Protein AF-A0A8H7WS34-F1 (afdb_monomer_lite)

Structure (mmCIF, N/CA/C/O backbone):
data_AF-A0A8H7WS34-F1
#
_entry.id   AF-A0A8H7WS34-F1
#
loop_
_atom_site.group_PDB
_atom_site.id
_atom_site.type_symbol
_atom_site.label_atom_id
_atom_site.label_alt_id
_atom_site.label_comp_id
_atom_site.label_asym_id
_atom_site.label_entity_id
_atom_site.label_seq_id
_atom_site.pdbx_PDB_ins_code
_atom_site.Cartn_x
_atom_site.Cartn_y
_atom_site.Cartn_z
_atom_site.occupancy
_atom_site.B_iso_or_equiv
_atom_site.auth_seq_id
_atom_site.auth_comp_id
_atom_site.auth_asym_id
_atom_site.auth_atom_id
_atom_site.pdbx_PDB_model_num
ATOM 1 N N . MET A 1 1 ? 4.622 -21.299 -25.539 1.00 38.16 1 MET A N 1
ATOM 2 C CA . MET A 1 1 ? 4.508 -19.947 -24.953 1.00 38.16 1 MET A CA 1
ATOM 3 C C . MET A 1 1 ? 5.596 -19.831 -23.902 1.00 38.16 1 MET A C 1
ATOM 5 O O . MET A 1 1 ? 5.667 -20.710 -23.056 1.00 38.16 1 MET A O 1
ATOM 9 N N . SER A 1 2 ? 6.499 -18.856 -24.027 1.00 33.44 2 SER A N 1
ATOM 10 C CA . SER A 1 2 ? 7.589 -18.649 -23.065 1.00 33.44 2 SER A CA 1
ATOM 11 C C . SER A 1 2 ? 7.015 -17.970 -21.827 1.00 33.44 2 SER A C 1
ATOM 13 O O . SER A 1 2 ? 6.631 -16.806 -21.898 1.00 33.44 2 SER A O 1
ATOM 15 N N . THR A 1 3 ? 6.888 -18.699 -20.723 1.00 40.41 3 THR A N 1
ATOM 16 C CA . THR A 1 3 ? 6.503 -18.140 -19.426 1.00 40.41 3 THR A CA 1
ATOM 17 C C . THR A 1 3 ? 7.721 -17.457 -18.823 1.00 40.41 3 THR A C 1
ATOM 19 O O . THR A 1 3 ? 8.724 -18.106 -18.535 1.00 40.41 3 THR A O 1
ATOM 22 N N . THR A 1 4 ? 7.654 -16.140 -18.656 1.00 46.59 4 THR A N 1
ATOM 23 C CA . THR A 1 4 ? 8.638 -15.393 -17.869 1.00 46.59 4 THR A CA 1
ATOM 24 C C . THR A 1 4 ? 8.576 -15.901 -16.429 1.00 46.59 4 THR A C 1
ATOM 26 O O . THR A 1 4 ? 7.528 -15.815 -15.792 1.00 46.59 4 THR A O 1
ATOM 29 N N . ILE A 1 5 ? 9.671 -16.485 -15.940 1.00 46.12 5 ILE A N 1
ATOM 30 C CA . ILE A 1 5 ? 9.778 -17.013 -14.575 1.00 46.12 5 ILE A CA 1
ATOM 31 C C . ILE A 1 5 ? 10.073 -15.840 -13.638 1.00 46.12 5 ILE A C 1
ATOM 33 O O . ILE A 1 5 ? 11.035 -15.104 -13.853 1.00 46.12 5 ILE A O 1
ATOM 37 N N . TYR A 1 6 ? 9.230 -15.655 -12.623 1.00 54.50 6 TYR A N 1
ATOM 38 C CA . TYR A 1 6 ? 9.282 -14.511 -11.716 1.00 54.50 6 TYR A CA 1
ATOM 39 C C . TYR A 1 6 ? 10.064 -14.848 -10.431 1.00 54.50 6 TYR A C 1
ATOM 41 O O . TYR A 1 6 ? 9.902 -15.945 -9.887 1.00 54.50 6 TYR A O 1
ATOM 49 N N . PRO A 1 7 ? 10.889 -13.936 -9.887 1.00 51.75 7 PRO A N 1
ATOM 50 C CA . PRO A 1 7 ? 11.505 -14.135 -8.579 1.00 51.75 7 PRO A CA 1
ATOM 51 C C . PRO A 1 7 ? 10.438 -14.058 -7.472 1.00 51.75 7 PRO A C 1
ATOM 53 O O . PRO A 1 7 ? 9.927 -12.991 -7.137 1.00 51.75 7 PRO A O 1
ATOM 56 N N . LYS A 1 8 ? 10.109 -15.216 -6.887 1.00 50.97 8 LYS A N 1
ATOM 57 C CA . LYS A 1 8 ? 9.028 -15.458 -5.903 1.00 50.97 8 LYS A CA 1
ATOM 58 C C . LYS A 1 8 ? 9.127 -14.695 -4.567 1.00 50.97 8 LYS A C 1
ATOM 60 O O . LYS A 1 8 ? 8.314 -14.934 -3.681 1.00 50.97 8 LYS A O 1
ATOM 65 N N . HIS A 1 9 ? 10.106 -13.809 -4.393 1.00 54.72 9 HIS A N 1
ATOM 66 C CA . HIS A 1 9 ? 10.446 -13.194 -3.102 1.00 54.72 9 HIS A CA 1
ATOM 67 C C . HIS A 1 9 ? 10.508 -11.660 -3.140 1.00 54.72 9 HIS A C 1
ATOM 69 O O . HIS A 1 9 ? 11.163 -11.043 -2.304 1.00 54.72 9 HIS A O 1
ATOM 75 N N . HIS A 1 10 ? 9.848 -11.030 -4.114 1.00 61.56 10 HIS A N 1
ATOM 76 C CA . HIS A 1 10 ? 9.937 -9.586 -4.297 1.00 61.56 10 HIS A CA 1
ATOM 77 C C . HIS A 1 10 ? 8.849 -8.813 -3.510 1.00 61.56 10 HIS A C 1
ATOM 79 O O . HIS A 1 10 ? 7.663 -9.112 -3.681 1.00 61.56 10 HIS A O 1
ATOM 85 N N . PRO A 1 11 ? 9.188 -7.756 -2.739 1.00 64.50 11 PRO A N 1
ATOM 86 C CA . PRO A 1 11 ? 8.220 -6.999 -1.935 1.00 64.50 11 PRO A CA 1
ATOM 87 C C . PRO A 1 11 ? 7.024 -6.436 -2.719 1.00 64.50 11 PRO A C 1
ATOM 89 O O . PRO A 1 11 ? 5.907 -6.454 -2.210 1.00 64.50 11 PRO A O 1
ATOM 92 N N . LYS A 1 12 ? 7.224 -5.998 -3.973 1.00 68.31 12 LYS A N 1
ATOM 93 C CA . LYS A 1 12 ? 6.123 -5.545 -4.852 1.00 68.31 12 LYS A CA 1
ATOM 94 C C . LYS A 1 12 ? 5.187 -6.651 -5.287 1.00 68.31 12 LYS A C 1
ATOM 96 O O . LYS A 1 12 ? 3.990 -6.438 -5.393 1.00 68.31 12 LYS A O 1
ATOM 101 N N . TYR A 1 13 ? 5.737 -7.832 -5.545 1.00 69.50 13 TYR A N 1
ATOM 102 C CA . TYR A 1 13 ? 4.920 -8.987 -5.885 1.00 69.50 13 TYR A CA 1
ATOM 103 C C . TYR A 1 13 ? 4.046 -9.364 -4.688 1.00 69.50 13 TYR A C 1
ATOM 105 O O . TYR A 1 13 ? 2.845 -9.566 -4.842 1.00 69.50 13 TYR A O 1
ATOM 113 N N . ASP A 1 14 ? 4.624 -9.363 -3.484 1.00 74.56 14 ASP A N 1
ATOM 114 C CA . ASP A 1 14 ? 3.870 -9.593 -2.255 1.00 74.56 14 ASP A CA 1
ATOM 115 C C . ASP A 1 14 ? 2.831 -8.495 -2.001 1.00 74.56 14 ASP A C 1
ATOM 117 O O . ASP A 1 14 ? 1.721 -8.790 -1.562 1.00 74.56 14 ASP A O 1
ATOM 121 N N . GLU A 1 15 ? 3.159 -7.235 -2.284 1.00 77.81 15 GLU A N 1
ATOM 122 C CA . GLU A 1 15 ? 2.224 -6.115 -2.196 1.00 77.81 15 GLU A CA 1
ATOM 123 C C . GLU A 1 15 ? 1.038 -6.287 -3.141 1.00 77.81 15 GLU A C 1
ATOM 125 O O . GLU A 1 15 ? -0.108 -6.296 -2.693 1.00 77.81 15 GLU A O 1
ATOM 130 N N . GLU A 1 16 ? 1.302 -6.475 -4.427 1.00 76.50 16 GLU A N 1
ATOM 131 C CA . GLU A 1 16 ? 0.281 -6.619 -5.456 1.00 76.50 16 GLU A CA 1
ATOM 132 C C . GLU A 1 16 ? -0.585 -7.870 -5.221 1.00 76.50 16 GLU A C 1
ATOM 134 O O . GLU A 1 16 ? -1.817 -7.805 -5.268 1.00 76.50 16 GLU A O 1
ATOM 139 N N . LYS A 1 17 ? 0.015 -8.992 -4.806 1.00 78.69 17 LYS A N 1
ATOM 140 C CA . LYS A 1 17 ? -0.723 -10.195 -4.387 1.00 78.69 17 LYS A CA 1
ATO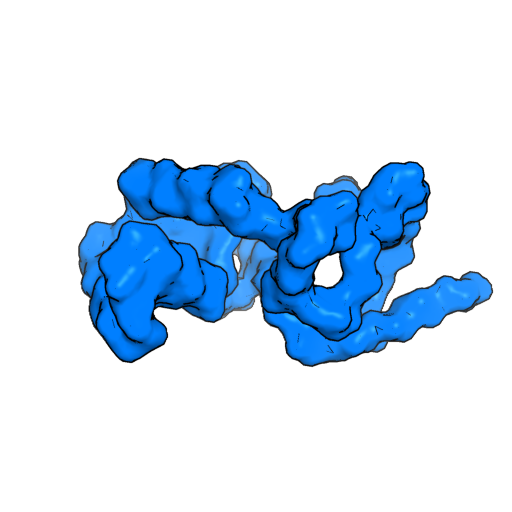M 141 C C . LYS A 1 17 ? -1.676 -9.915 -3.222 1.00 78.69 17 LYS A C 1
ATOM 143 O O . LYS A 1 17 ? -2.817 -10.383 -3.229 1.00 78.69 17 LYS A O 1
ATOM 148 N N . ARG A 1 18 ? -1.243 -9.135 -2.226 1.00 85.69 18 ARG A N 1
ATOM 149 C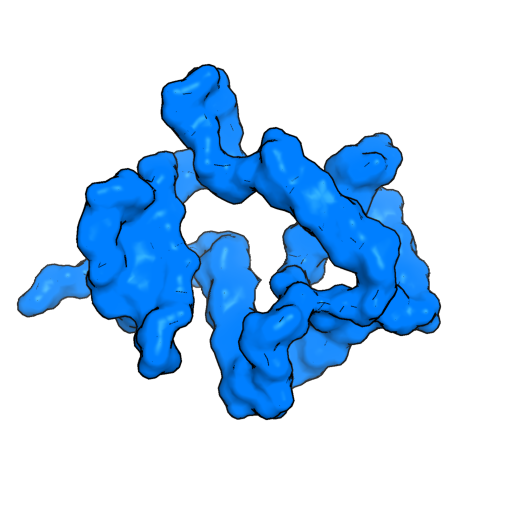 CA . ARG A 1 18 ? -2.086 -8.740 -1.085 1.00 85.69 18 ARG A CA 1
ATOM 150 C C . ARG A 1 18 ? -3.183 -7.753 -1.497 1.00 85.69 18 ARG A C 1
ATOM 152 O O . ARG A 1 18 ? -4.297 -7.860 -0.981 1.00 85.69 18 ARG A O 1
ATOM 159 N N . LYS A 1 19 ? -2.922 -6.844 -2.443 1.00 83.88 19 LYS A N 1
ATOM 160 C CA . LYS A 1 19 ? -3.944 -5.953 -3.028 1.00 83.88 19 LYS A CA 1
ATOM 161 C C . LYS A 1 19 ? -5.013 -6.745 -3.777 1.00 83.88 19 LYS A C 1
ATOM 163 O O . LYS A 1 19 ? -6.202 -6.524 -3.557 1.00 83.88 19 LYS A O 1
ATOM 168 N N . LEU A 1 20 ? -4.625 -7.734 -4.582 1.00 81.12 20 LEU A N 1
ATOM 169 C CA . LEU A 1 20 ? -5.591 -8.615 -5.243 1.00 81.12 20 LEU A CA 1
ATOM 170 C C . LEU A 1 20 ? -6.430 -9.386 -4.223 1.00 81.12 20 LEU A C 1
ATOM 172 O O . LEU A 1 20 ? -7.657 -9.387 -4.316 1.00 81.12 20 LEU A O 1
ATOM 176 N N . ALA A 1 21 ? -5.786 -9.995 -3.224 1.00 85.56 21 ALA A N 1
ATOM 177 C CA . ALA A 1 21 ? -6.498 -10.694 -2.161 1.00 85.56 21 ALA A CA 1
ATOM 178 C C . ALA A 1 21 ? -7.478 -9.759 -1.431 1.00 85.56 21 ALA A C 1
ATOM 180 O O . ALA A 1 21 ? -8.565 -10.188 -1.054 1.00 85.56 21 ALA A O 1
ATOM 181 N N . TYR A 1 22 ? -7.138 -8.479 -1.249 1.00 89.31 22 TYR A N 1
ATOM 182 C CA . TYR A 1 22 ? -8.043 -7.487 -0.666 1.00 89.31 22 TYR A CA 1
ATOM 183 C C . TYR A 1 22 ? -9.310 -7.295 -1.505 1.00 89.31 22 TYR A C 1
ATOM 185 O O . TYR A 1 22 ? -10.415 -7.444 -0.980 1.00 89.31 22 TYR A O 1
ATOM 193 N N . VAL A 1 23 ? -9.155 -7.050 -2.808 1.00 86.12 23 VAL A N 1
ATOM 194 C CA . VAL A 1 23 ? -10.282 -6.858 -3.736 1.00 86.12 23 VAL A CA 1
ATOM 195 C C . VAL A 1 23 ? -11.142 -8.123 -3.838 1.00 86.12 23 VAL A C 1
ATOM 197 O O . VAL A 1 23 ? -12.364 -8.054 -3.730 1.00 86.12 23 VAL A O 1
ATOM 200 N N . GLN A 1 24 ? -10.522 -9.304 -3.944 1.00 82.75 24 GLN A N 1
ATOM 201 C CA . GLN A 1 24 ? -11.228 -10.595 -3.980 1.00 82.75 24 GLN A CA 1
ATOM 202 C C . GLN A 1 24 ? -12.045 -10.876 -2.710 1.00 82.75 24 GLN A C 1
ATOM 204 O O . GLN A 1 24 ? -13.022 -11.621 -2.751 1.00 82.75 24 GLN A O 1
ATOM 209 N N . ASN A 1 25 ? -11.670 -10.271 -1.582 1.00 85.56 25 ASN A N 1
ATOM 210 C CA . ASN A 1 25 ? -12.383 -10.386 -0.312 1.00 85.56 25 ASN A CA 1
ATOM 211 C C . ASN A 1 25 ? -13.425 -9.273 -0.085 1.00 85.56 25 ASN A C 1
ATOM 213 O O . ASN A 1 25 ? -13.908 -9.120 1.039 1.00 85.56 25 ASN A O 1
ATOM 217 N N . GLY A 1 26 ? -13.788 -8.526 -1.133 1.00 86.38 26 GLY A N 1
ATOM 218 C CA . GLY A 1 26 ? -14.813 -7.478 -1.095 1.00 86.38 26 GLY A CA 1
ATOM 219 C C . GLY A 1 26 ? -14.287 -6.084 -0.747 1.00 86.38 26 GLY A C 1
ATOM 220 O O . GLY A 1 26 ? -15.087 -5.190 -0.482 1.00 86.38 26 GLY A O 1
ATOM 221 N N . GLY A 1 27 ? -12.965 -5.893 -0.720 1.00 88.38 27 GLY A N 1
ATOM 222 C CA . GLY A 1 27 ? -12.349 -4.572 -0.606 1.00 88.38 27 GLY A CA 1
ATOM 223 C C . GLY A 1 27 ? -12.554 -3.725 -1.865 1.00 88.38 27 GLY A C 1
ATOM 224 O O . GLY A 1 27 ? -12.684 -4.270 -2.964 1.00 88.38 27 GLY A O 1
ATOM 225 N N . SER A 1 28 ? -12.569 -2.395 -1.728 1.00 88.56 28 SER A N 1
ATOM 226 C CA . SER A 1 28 ? -12.705 -1.519 -2.894 1.00 88.56 28 SER A CA 1
ATOM 227 C C . SER A 1 28 ? -11.365 -1.364 -3.622 1.00 88.56 28 SER A C 1
ATOM 229 O O . SER A 1 28 ? -10.359 -1.058 -2.982 1.00 88.56 28 SER A O 1
ATOM 231 N N . PRO A 1 29 ? -11.318 -1.482 -4.962 1.00 79.06 29 PRO A N 1
ATOM 232 C CA . PRO A 1 29 ? -10.107 -1.184 -5.729 1.00 79.06 29 PRO A CA 1
ATOM 233 C C . PRO A 1 29 ? -9.706 0.300 -5.668 1.00 79.06 29 PRO A C 1
ATOM 235 O O . PRO A 1 29 ? -8.585 0.637 -6.028 1.00 79.06 29 PRO A O 1
ATOM 238 N N . SER A 1 30 ? -10.602 1.188 -5.222 1.00 84.44 30 SER A N 1
ATOM 239 C CA . SER A 1 30 ? -10.305 2.611 -5.009 1.00 84.44 30 SER A CA 1
ATOM 240 C C . SER A 1 30 ? -9.668 2.908 -3.650 1.00 84.44 30 SER A C 1
ATOM 242 O O . SER A 1 30 ? -9.332 4.060 -3.378 1.00 84.44 30 SER A O 1
ATOM 244 N N . ASP A 1 31 ? -9.581 1.918 -2.760 1.00 89.81 31 ASP A N 1
ATOM 245 C CA . ASP A 1 31 ? -8.988 2.126 -1.446 1.00 89.81 31 ASP A CA 1
ATOM 246 C C . ASP A 1 31 ? -7.471 2.231 -1.565 1.00 89.81 31 ASP A C 1
ATOM 248 O O . ASP A 1 31 ? -6.813 1.420 -2.221 1.00 89.81 31 ASP A O 1
ATOM 252 N N . GLN A 1 32 ? -6.897 3.205 -0.863 1.00 90.06 32 GLN A N 1
ATOM 253 C CA . GLN A 1 32 ? -5.451 3.303 -0.756 1.00 90.06 32 GLN A CA 1
ATOM 254 C C . GLN A 1 32 ? -4.960 2.227 0.210 1.00 90.06 32 GLN A C 1
ATOM 256 O O . GLN A 1 32 ? -5.282 2.238 1.403 1.00 90.06 32 GLN A O 1
ATOM 261 N N . THR A 1 33 ? -4.215 1.266 -0.328 1.00 91.56 33 THR A N 1
ATOM 262 C CA . THR A 1 33 ? -3.777 0.078 0.401 1.00 91.56 33 THR A CA 1
ATOM 263 C C . THR A 1 33 ? -2.274 -0.113 0.292 1.00 91.56 33 THR A C 1
ATOM 265 O O . THR A 1 33 ? -1.689 0.071 -0.773 1.00 91.56 33 THR A O 1
ATOM 268 N N . LEU A 1 34 ? -1.649 -0.486 1.407 1.00 89.06 34 LEU A N 1
ATOM 269 C CA . LEU A 1 34 ? -0.201 -0.647 1.519 1.00 89.06 34 LEU A CA 1
ATOM 270 C C . LEU A 1 34 ? 0.154 -1.870 2.361 1.00 89.06 34 LEU A 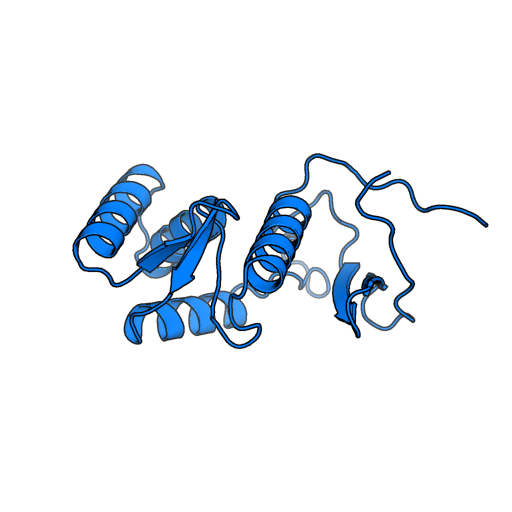C 1
ATOM 272 O O . LEU A 1 34 ? -0.568 -2.270 3.279 1.00 89.06 34 LEU A O 1
ATOM 276 N N . THR A 1 35 ? 1.310 -2.466 2.079 1.00 88.69 35 THR A N 1
ATOM 277 C CA . THR A 1 35 ? 1.884 -3.481 2.968 1.00 88.69 35 THR A CA 1
ATOM 278 C C . THR A 1 35 ? 2.489 -2.842 4.215 1.00 88.69 35 THR A C 1
ATOM 280 O O . THR A 1 35 ? 2.817 -1.658 4.239 1.00 88.69 35 THR A O 1
ATOM 283 N N . ASN A 1 36 ? 2.693 -3.661 5.250 1.00 88.56 36 ASN A N 1
ATOM 284 C CA . ASN A 1 36 ? 3.399 -3.253 6.467 1.00 88.56 36 ASN A CA 1
ATOM 285 C C . ASN A 1 36 ? 4.768 -2.620 6.157 1.00 88.56 36 ASN A C 1
ATOM 287 O O . ASN A 1 36 ? 5.097 -1.561 6.675 1.00 88.56 36 ASN A O 1
ATOM 291 N N . HIS A 1 37 ? 5.549 -3.253 5.275 1.00 84.31 37 HIS A N 1
ATOM 292 C CA . HIS A 1 37 ? 6.873 -2.758 4.899 1.00 84.31 37 HIS A CA 1
ATOM 293 C C . HIS A 1 37 ? 6.806 -1.368 4.253 1.00 84.31 37 HIS A C 1
ATOM 295 O O . HIS A 1 37 ? 7.570 -0.485 4.638 1.00 84.31 37 HIS A O 1
ATOM 301 N N . MET A 1 38 ? 5.861 -1.153 3.331 1.00 85.75 38 MET A N 1
ATOM 302 C CA . MET A 1 38 ? 5.692 0.147 2.677 1.00 85.75 38 MET A CA 1
ATOM 303 C C . MET A 1 38 ? 5.256 1.232 3.660 1.00 85.75 38 MET A C 1
ATOM 305 O O . MET A 1 38 ? 5.817 2.321 3.637 1.00 85.75 38 MET A O 1
ATOM 309 N N . LEU A 1 39 ? 4.331 0.934 4.578 1.00 90.19 39 LEU A N 1
ATOM 310 C CA . LEU A 1 39 ? 3.921 1.899 5.604 1.00 90.19 39 LEU A CA 1
ATOM 311 C C . LEU A 1 39 ? 5.089 2.337 6.489 1.00 90.19 39 LEU A C 1
ATOM 313 O O . LEU A 1 39 ? 5.306 3.534 6.656 1.00 90.19 39 LEU A O 1
ATOM 317 N N . VAL A 1 40 ? 5.859 1.384 7.020 1.00 90.06 40 VAL A N 1
ATOM 318 C CA . VAL A 1 40 ? 7.038 1.686 7.849 1.00 90.06 40 VAL A CA 1
ATOM 319 C C . VAL A 1 40 ? 8.035 2.544 7.072 1.00 90.06 40 VAL A C 1
ATOM 321 O O . VAL A 1 40 ? 8.551 3.522 7.607 1.00 90.06 40 VAL A O 1
ATOM 324 N N . ARG A 1 41 ? 8.270 2.230 5.795 1.00 86.56 41 ARG A N 1
ATOM 325 C CA . ARG A 1 41 ? 9.202 2.981 4.950 1.00 86.56 41 ARG A CA 1
ATOM 326 C C . ARG A 1 41 ? 8.736 4.411 4.684 1.00 86.56 41 ARG A C 1
ATOM 328 O O . ARG A 1 41 ? 9.537 5.333 4.811 1.00 86.56 41 ARG A O 1
ATOM 335 N N . ILE A 1 42 ? 7.462 4.591 4.339 1.00 88.94 42 ILE A N 1
ATOM 336 C CA . ILE A 1 42 ? 6.863 5.906 4.072 1.00 88.94 42 ILE A CA 1
ATOM 337 C C . ILE A 1 42 ? 6.933 6.772 5.329 1.00 88.94 42 ILE A C 1
ATOM 339 O O . ILE A 1 42 ? 7.417 7.897 5.269 1.00 88.94 42 ILE A O 1
ATOM 343 N N . ILE A 1 43 ? 6.547 6.222 6.484 1.00 91.19 43 ILE A N 1
A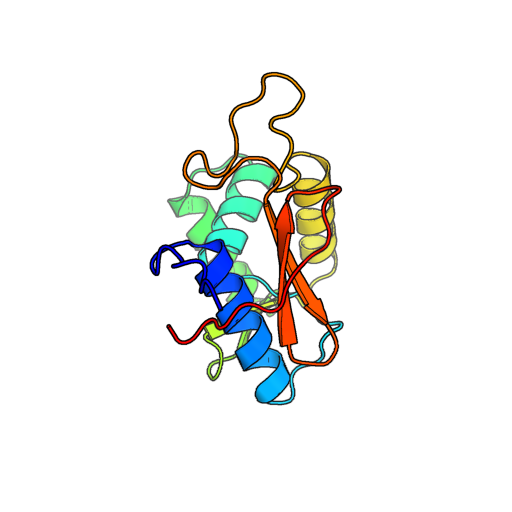TOM 344 C CA . ILE A 1 43 ? 6.620 6.927 7.770 1.00 91.19 43 ILE A CA 1
ATOM 345 C C . ILE A 1 43 ? 8.069 7.303 8.098 1.00 91.19 43 ILE A C 1
ATOM 347 O O . ILE A 1 43 ? 8.332 8.456 8.431 1.00 91.19 43 ILE A O 1
ATOM 351 N N . GLY A 1 44 ? 9.007 6.359 7.969 1.00 89.38 44 GLY A N 1
ATOM 352 C CA . GLY A 1 44 ? 10.430 6.594 8.219 1.00 89.38 44 GLY A CA 1
ATOM 353 C C . GLY A 1 44 ? 11.003 7.708 7.345 1.00 89.38 44 GLY A C 1
ATOM 354 O O . GLY A 1 44 ? 11.645 8.625 7.854 1.00 89.38 44 GLY A O 1
ATOM 355 N N . HIS A 1 45 ? 10.701 7.687 6.043 1.00 87.31 45 HIS A N 1
ATOM 356 C CA . HIS A 1 45 ? 11.123 8.725 5.098 1.00 87.31 45 HIS A CA 1
ATOM 357 C C . HIS A 1 45 ? 10.510 10.087 5.430 1.00 87.31 45 HIS A C 1
ATOM 359 O O . HIS A 1 45 ? 11.230 11.073 5.587 1.00 87.31 45 HIS A O 1
ATOM 365 N N . SER A 1 46 ? 9.187 10.149 5.585 1.00 89.38 46 SER A N 1
ATOM 366 C CA . SER A 1 46 ? 8.471 11.409 5.789 1.00 89.38 46 SER A CA 1
ATOM 367 C C . SER A 1 46 ? 8.763 12.053 7.144 1.00 89.38 46 SER A C 1
ATOM 369 O O . SER A 1 46 ? 8.853 13.277 7.228 1.00 89.38 46 SER A O 1
ATOM 371 N N . ALA A 1 47 ? 8.942 11.253 8.197 1.00 90.06 47 ALA A N 1
ATOM 372 C CA . ALA A 1 47 ? 9.282 11.746 9.530 1.00 90.06 47 ALA A CA 1
ATOM 373 C C . ALA A 1 47 ? 10.798 11.851 9.774 1.00 90.06 47 ALA A C 1
ATOM 375 O O . ALA A 1 47 ? 11.203 12.413 10.790 1.00 90.06 47 ALA A O 1
ATOM 376 N N . LYS A 1 48 ? 11.634 11.358 8.847 1.00 91.44 48 LYS A N 1
ATOM 377 C CA . LYS A 1 48 ? 13.102 11.280 8.972 1.00 91.44 48 LYS A CA 1
ATOM 378 C C . LYS A 1 48 ? 13.543 10.538 10.236 1.00 91.44 48 LYS A C 1
ATOM 380 O O . LYS A 1 48 ? 14.424 10.996 10.964 1.00 91.44 48 LYS A O 1
ATOM 385 N N . VAL A 1 49 ? 12.908 9.400 10.485 1.00 92.31 49 VAL A N 1
ATOM 386 C CA . VAL A 1 49 ? 13.178 8.528 11.634 1.00 92.31 49 VAL A CA 1
ATOM 387 C C . VAL A 1 49 ? 13.673 7.165 11.168 1.00 92.31 49 VAL A C 1
ATOM 389 O O . VAL A 1 49 ? 13.507 6.792 10.005 1.00 92.31 49 VAL A O 1
ATOM 392 N N . ASP A 1 50 ? 14.292 6.421 12.079 1.00 92.50 50 ASP A N 1
ATOM 393 C CA . ASP A 1 50 ? 14.685 5.043 11.810 1.00 92.50 50 ASP A CA 1
ATOM 394 C C . ASP A 1 50 ? 13.479 4.088 11.754 1.00 92.50 50 ASP A C 1
ATOM 396 O O . ASP A 1 50 ? 12.323 4.449 11.994 1.00 92.50 50 ASP A O 1
ATOM 400 N N . GLU A 1 51 ? 13.758 2.835 11.400 1.00 87.31 51 GLU A N 1
ATOM 401 C CA . GLU A 1 51 ? 12.732 1.809 11.242 1.00 87.31 51 GLU A CA 1
ATOM 402 C C . GLU A 1 51 ? 12.000 1.489 12.557 1.00 87.31 51 GLU A C 1
ATOM 404 O O . GLU A 1 51 ? 10.802 1.196 12.539 1.00 87.31 51 GLU A O 1
ATOM 409 N N . GLU A 1 52 ? 12.690 1.535 13.700 1.00 94.12 52 GLU A N 1
ATOM 410 C CA . GLU A 1 52 ? 12.093 1.205 14.995 1.00 94.12 52 GLU A CA 1
ATOM 411 C C . GLU A 1 52 ? 11.067 2.268 15.396 1.00 94.12 52 GLU A C 1
ATOM 413 O O . GLU A 1 52 ? 9.925 1.945 15.745 1.00 94.12 52 GLU A O 1
ATOM 418 N N . GLU A 1 53 ? 11.438 3.540 15.276 1.00 96.00 53 GLU A N 1
ATOM 419 C CA . GLU A 1 53 ? 10.543 4.664 15.528 1.00 96.00 53 GLU A CA 1
ATOM 420 C C . GLU A 1 53 ? 9.386 4.697 14.524 1.00 96.00 53 GLU A C 1
ATOM 422 O O . GLU A 1 53 ? 8.227 4.862 14.918 1.00 96.00 53 GLU A O 1
ATOM 427 N N . ALA A 1 54 ? 9.643 4.408 13.245 1.00 94.38 54 ALA A N 1
ATOM 428 C CA . ALA A 1 54 ? 8.582 4.290 12.248 1.00 94.38 54 ALA A CA 1
ATOM 429 C C . ALA A 1 54 ? 7.569 3.182 12.595 1.00 94.38 54 ALA A C 1
ATOM 431 O O . ALA A 1 54 ? 6.359 3.367 12.435 1.00 94.38 54 ALA A O 1
ATOM 432 N N . ARG A 1 55 ? 8.022 2.041 13.137 1.00 94.06 55 ARG A N 1
ATOM 433 C CA . ARG A 1 55 ? 7.139 0.956 13.611 1.00 94.06 55 ARG A CA 1
ATOM 434 C C . ARG A 1 55 ? 6.304 1.372 14.822 1.00 94.06 55 ARG A C 1
ATOM 436 O O . ARG A 1 55 ? 5.123 1.011 14.896 1.00 94.06 55 ARG A O 1
ATOM 443 N N . LYS A 1 56 ? 6.873 2.139 15.758 1.00 96.44 56 LYS A N 1
ATOM 444 C CA . LYS A 1 56 ? 6.128 2.706 16.900 1.00 96.44 56 LYS A CA 1
ATOM 445 C C . LYS A 1 56 ? 5.050 3.677 16.418 1.00 96.44 56 LYS A C 1
ATOM 447 O O . LYS A 1 56 ? 3.895 3.562 16.831 1.00 96.44 56 LYS A O 1
ATOM 452 N N . MET A 1 57 ? 5.392 4.566 15.485 1.00 95.88 57 MET A N 1
ATOM 453 C CA . MET A 1 57 ? 4.445 5.496 14.862 1.00 95.88 57 MET A CA 1
ATOM 454 C C . MET A 1 57 ? 3.328 4.766 14.111 1.00 95.88 57 MET A C 1
ATOM 456 O O . MET A 1 57 ? 2.156 5.080 14.307 1.00 95.88 57 MET A O 1
ATOM 460 N N . MET A 1 58 ? 3.655 3.737 13.326 1.00 94.69 58 MET A N 1
ATOM 461 C CA . MET A 1 58 ? 2.653 2.915 12.643 1.00 94.69 58 MET A CA 1
ATOM 462 C C . MET A 1 58 ? 1.715 2.215 13.638 1.00 94.69 58 MET A C 1
ATOM 464 O O . MET A 1 58 ? 0.503 2.160 13.427 1.00 94.69 58 MET A O 1
ATOM 468 N N . SER A 1 59 ? 2.258 1.701 14.744 1.00 94.88 59 SER A N 1
ATOM 469 C CA . SER A 1 59 ? 1.464 1.063 15.801 1.00 94.88 59 SER A CA 1
ATOM 470 C C . SER A 1 59 ? 0.482 2.048 16.438 1.00 94.88 59 SER A C 1
ATOM 472 O O . SER A 1 59 ? -0.675 1.700 16.675 1.00 94.88 59 SER A O 1
ATOM 474 N N . LYS A 1 60 ? 0.914 3.296 16.650 1.00 95.06 60 LYS A N 1
ATOM 475 C CA . LYS A 1 60 ? 0.050 4.385 17.113 1.00 95.06 60 LYS A CA 1
ATOM 476 C C . LYS A 1 60 ? -1.043 4.715 16.089 1.00 95.06 60 LYS A C 1
ATOM 478 O O . LYS A 1 60 ? -2.213 4.736 16.455 1.00 95.06 60 LYS A O 1
ATOM 483 N N . MET A 1 61 ? -0.699 4.844 14.805 1.00 94.12 61 MET A N 1
ATOM 484 C CA . MET A 1 61 ? -1.675 5.063 13.724 1.00 94.12 61 MET A CA 1
ATOM 485 C C . MET A 1 61 ? -2.735 3.953 13.655 1.00 94.12 61 MET A C 1
ATOM 487 O O . MET A 1 61 ? -3.908 4.224 13.402 1.00 94.12 61 MET A O 1
ATOM 491 N N . TYR A 1 62 ? -2.346 2.699 13.903 1.00 94.06 62 TYR A N 1
ATOM 492 C CA . TYR A 1 62 ? -3.287 1.580 13.982 1.00 94.06 62 TYR A CA 1
ATOM 493 C C . TYR A 1 62 ? -4.249 1.719 15.172 1.00 94.06 62 TYR A C 1
ATOM 495 O O . TYR A 1 62 ? -5.456 1.539 15.013 1.00 94.06 62 TYR A O 1
ATOM 503 N N . GLN A 1 63 ? -3.742 2.081 16.356 1.00 94.88 63 GLN A N 1
ATOM 504 C CA . GLN A 1 63 ? -4.570 2.325 17.547 1.00 94.88 63 GLN A CA 1
ATOM 505 C C . GLN A 1 63 ? -5.537 3.503 17.349 1.00 94.88 63 GLN A C 1
ATOM 507 O O . GLN A 1 63 ? -6.687 3.444 17.785 1.00 94.88 63 GLN A O 1
ATOM 512 N N . GLU A 1 64 ? -5.092 4.539 16.639 1.00 94.56 64 GLU A N 1
ATOM 513 C CA . GLU A 1 64 ? -5.871 5.733 16.292 1.00 94.56 64 GLU A CA 1
ATOM 514 C C . GLU A 1 64 ? -6.827 5.513 15.108 1.00 94.56 64 GLU A C 1
ATOM 516 O O . GLU A 1 64 ? -7.595 6.408 14.763 1.00 94.56 64 GLU A O 1
ATOM 521 N N . LYS A 1 65 ? -6.831 4.312 14.508 1.00 93.88 65 LYS A N 1
ATOM 522 C CA . LYS A 1 65 ? -7.637 3.941 13.330 1.00 93.88 65 LYS A CA 1
ATOM 523 C C . LYS A 1 65 ? -7.330 4.765 12.072 1.00 93.88 65 LYS A C 1
ATOM 525 O O . LYS A 1 65 ? -8.139 4.787 11.149 1.00 93.88 65 LYS A O 1
ATOM 530 N N . ALA A 1 66 ? -6.153 5.386 12.001 1.00 93.75 66 ALA A N 1
ATOM 531 C CA . ALA A 1 66 ? -5.651 6.027 10.786 1.00 93.75 66 ALA A CA 1
ATOM 532 C C . ALA A 1 66 ? -5.323 4.999 9.689 1.00 93.75 66 ALA A C 1
ATOM 534 O O . ALA A 1 66 ? -5.427 5.284 8.494 1.00 93.75 66 ALA A O 1
ATOM 535 N N . ILE A 1 67 ? -4.973 3.780 10.107 1.00 95.44 67 ILE A N 1
ATOM 536 C CA . ILE A 1 67 ? -4.802 2.608 9.250 1.00 95.44 67 ILE A CA 1
ATOM 537 C C . ILE A 1 67 ? -5.575 1.419 9.822 1.00 95.44 67 ILE A C 1
ATOM 539 O O . ILE A 1 67 ? -5.723 1.276 11.038 1.00 95.44 67 ILE A O 1
ATOM 543 N N . ARG A 1 68 ? -6.022 0.517 8.949 1.00 95.69 68 ARG A N 1
ATOM 544 C CA . ARG A 1 68 ? -6.754 -0.697 9.324 1.00 95.69 68 ARG A CA 1
ATOM 545 C C . ARG A 1 68 ? -6.175 -1.918 8.627 1.00 95.69 68 ARG A C 1
ATOM 547 O O . ARG A 1 68 ? -6.082 -1.951 7.407 1.00 95.69 68 ARG A O 1
ATOM 554 N N . LEU A 1 69 ? -5.850 -2.961 9.386 1.00 94.25 69 LEU A N 1
ATOM 555 C CA . LEU A 1 69 ? -5.400 -4.238 8.827 1.00 94.25 69 LEU A CA 1
ATOM 556 C C . LEU A 1 69 ? -6.591 -5.053 8.303 1.00 94.25 69 LEU A C 1
ATOM 558 O O . LEU A 1 69 ? -7.484 -5.427 9.066 1.00 94.25 69 LEU A O 1
ATOM 562 N N . CYS A 1 70 ? -6.584 -5.390 7.016 1.00 92.69 70 CYS A N 1
ATOM 563 C CA . CYS A 1 70 ? -7.460 -6.417 6.469 1.00 92.69 70 CYS A CA 1
ATOM 564 C C . CYS A 1 70 ? -6.854 -7.800 6.737 1.00 92.69 70 CYS A C 1
ATOM 566 O O . CYS A 1 70 ? -5.926 -8.225 6.055 1.00 92.69 70 CYS A O 1
ATOM 568 N N . GLN A 1 71 ? -7.393 -8.524 7.720 1.00 90.44 71 GLN A N 1
ATOM 569 C CA . GLN A 1 71 ? -6.862 -9.826 8.155 1.00 90.44 71 GLN A CA 1
ATOM 570 C C . GLN A 1 71 ? -6.815 -10.875 7.034 1.00 90.44 71 GLN A C 1
ATOM 572 O O . GLN A 1 71 ? -5.890 -11.678 6.981 1.00 90.44 71 GLN A O 1
ATOM 577 N N . LYS A 1 72 ? -7.787 -10.856 6.110 1.00 87.06 72 LYS A N 1
ATOM 578 C CA . LYS A 1 72 ? -7.881 -11.853 5.032 1.00 87.06 72 LYS A CA 1
ATOM 579 C C . LYS A 1 72 ? -6.802 -11.696 3.960 1.00 87.06 72 LYS A C 1
ATOM 581 O O . LYS A 1 72 ? -6.415 -12.684 3.349 1.00 87.06 72 LYS A O 1
ATOM 586 N N . SER A 1 73 ? -6.330 -10.472 3.728 1.00 87.62 73 SER A N 1
ATOM 587 C CA . SER A 1 73 ? -5.288 -10.180 2.739 1.00 87.62 73 SER A CA 1
ATOM 588 C C . SER A 1 73 ? -3.945 -9.806 3.364 1.00 87.62 73 SER A C 1
ATOM 590 O O . SER A 1 73 ? -2.938 -9.744 2.667 1.00 87.62 73 SER A O 1
ATOM 592 N N . GLY A 1 74 ? -3.905 -9.530 4.669 1.00 87.94 74 GLY A N 1
ATOM 593 C CA . GLY A 1 74 ? -2.716 -9.036 5.354 1.00 87.94 74 GLY A CA 1
ATOM 594 C C . GLY A 1 74 ? -2.216 -7.692 4.810 1.00 87.94 74 GLY A C 1
ATOM 595 O O . GLY A 1 74 ? -1.012 -7.439 4.875 1.00 87.94 74 GLY A O 1
ATOM 596 N N . ILE A 1 75 ? -3.103 -6.876 4.228 1.00 92.00 75 ILE A N 1
ATOM 597 C CA . ILE A 1 75 ? -2.806 -5.516 3.754 1.00 92.00 75 ILE A CA 1
ATOM 598 C C . ILE A 1 75 ? -3.414 -4.483 4.695 1.00 92.00 75 ILE A C 1
ATOM 600 O O . ILE A 1 75 ? -4.447 -4.738 5.318 1.00 92.00 75 ILE A O 1
ATOM 604 N N . PHE A 1 76 ? -2.804 -3.308 4.776 1.00 94.69 76 PHE A N 1
ATOM 605 C CA . PHE A 1 76 ? -3.379 -2.177 5.482 1.00 94.69 76 PHE A CA 1
ATOM 606 C C . PHE A 1 76 ? -4.158 -1.292 4.517 1.00 94.69 76 PHE A C 1
ATOM 608 O O . PHE A 1 76 ? -3.701 -1.012 3.412 1.00 94.69 76 PHE A O 1
ATOM 615 N N . VAL A 1 77 ? -5.327 -0.850 4.959 1.00 94.81 77 VAL A N 1
ATOM 616 C CA . VAL A 1 77 ? -6.139 0.183 4.321 1.00 94.81 77 VAL A CA 1
ATOM 617 C C . VAL A 1 77 ? -5.866 1.495 5.041 1.00 94.81 77 VAL A C 1
ATOM 619 O O . VAL A 1 77 ? -5.862 1.532 6.274 1.00 94.81 77 VAL A O 1
ATOM 622 N N . VAL A 1 78 ? -5.611 2.552 4.278 1.00 95.00 78 VAL A N 1
ATOM 623 C CA . VAL A 1 78 ? -5.321 3.887 4.802 1.00 95.00 78 VAL A CA 1
ATOM 624 C C . VAL A 1 78 ? -6.620 4.680 4.863 1.00 95.00 78 VAL A C 1
ATOM 626 O O . VAL A 1 78 ? -7.246 4.957 3.838 1.00 95.00 78 VAL A O 1
ATOM 629 N N . GLU A 1 79 ? -7.031 5.041 6.073 1.00 93.44 79 GLU A N 1
ATOM 630 C CA . GLU A 1 79 ? -8.297 5.733 6.335 1.00 93.44 79 GLU A CA 1
ATOM 631 C C . GLU A 1 79 ? -8.055 7.244 6.533 1.00 93.44 79 GLU A C 1
ATOM 633 O O . GLU A 1 79 ? -8.838 8.073 6.064 1.00 93.44 79 GLU A O 1
ATOM 638 N N . ASP A 1 80 ? -6.933 7.612 7.165 1.00 93.56 80 ASP A N 1
ATOM 639 C CA . ASP A 1 80 ? -6.594 8.996 7.511 1.00 93.56 80 ASP A CA 1
ATOM 640 C C . ASP A 1 80 ? -6.067 9.826 6.329 1.00 93.56 80 ASP A C 1
ATOM 642 O O . ASP A 1 80 ? -5.175 9.402 5.598 1.00 93.56 80 ASP A O 1
ATOM 646 N N . LYS A 1 81 ? -6.575 11.057 6.186 1.00 92.38 81 LYS A N 1
ATOM 647 C CA . LYS A 1 81 ? -6.238 11.962 5.075 1.00 92.38 81 LYS A CA 1
ATOM 648 C C . LYS A 1 81 ? -4.788 12.439 5.093 1.00 92.38 81 LYS A C 1
ATOM 650 O O . LYS A 1 81 ? -4.214 12.632 4.023 1.00 92.38 81 LYS A O 1
ATOM 655 N N . GLU A 1 82 ? -4.209 12.677 6.266 1.00 90.00 82 GLU A N 1
ATOM 656 C CA . GLU A 1 82 ? -2.820 13.129 6.347 1.00 90.00 82 GLU A CA 1
ATOM 657 C C . GLU A 1 82 ? -1.868 12.018 5.927 1.00 90.00 82 GLU A C 1
ATOM 659 O O . GLU A 1 82 ? -0.907 12.283 5.205 1.00 90.00 82 GLU A O 1
ATOM 664 N N . MET A 1 83 ? -2.186 10.777 6.294 1.00 89.06 83 MET A N 1
ATOM 665 C CA . MET A 1 83 ? -1.450 9.611 5.829 1.00 89.06 83 MET A CA 1
ATOM 666 C C . MET A 1 83 ? -1.569 9.432 4.311 1.00 89.06 83 MET A C 1
ATOM 668 O O . MET A 1 83 ? -0.558 9.202 3.656 1.00 89.06 83 MET A O 1
ATOM 672 N N . LYS A 1 84 ? -2.757 9.624 3.716 1.00 91.94 84 LYS A N 1
ATOM 673 C CA . LYS A 1 84 ? -2.912 9.603 2.244 1.00 91.94 84 LYS A CA 1
ATOM 674 C C . LYS A 1 84 ? -2.005 10.622 1.555 1.00 91.94 84 LYS A C 1
ATOM 676 O O . LYS A 1 84 ? -1.268 10.270 0.640 1.00 91.94 84 LYS A O 1
ATOM 681 N N . ARG A 1 85 ? -1.979 11.857 2.066 1.00 90.81 85 ARG A N 1
ATOM 682 C CA . ARG A 1 85 ? -1.093 12.925 1.577 1.00 90.81 85 ARG A CA 1
ATOM 683 C C . ARG A 1 85 ? 0.389 12.578 1.758 1.00 90.81 85 ARG A C 1
ATOM 685 O O . ARG A 1 85 ? 1.205 12.905 0.904 1.00 90.81 85 ARG A O 1
ATOM 692 N N . MET A 1 86 ? 0.753 11.930 2.864 1.00 89.75 86 MET A N 1
ATOM 693 C CA . MET A 1 86 ? 2.123 11.468 3.110 1.00 89.75 86 MET A CA 1
ATOM 694 C C . MET A 1 86 ? 2.567 10.452 2.053 1.00 89.75 86 MET A C 1
ATOM 696 O O . MET A 1 86 ? 3.677 10.552 1.538 1.00 89.75 86 MET A O 1
ATOM 700 N N . ILE A 1 87 ? 1.679 9.523 1.698 1.00 87.25 87 ILE A N 1
ATOM 701 C CA . ILE A 1 87 ? 1.918 8.519 0.658 1.00 87.25 87 ILE A CA 1
ATOM 702 C C . ILE A 1 87 ? 2.056 9.190 -0.710 1.00 87.25 87 ILE A C 1
ATOM 704 O O . ILE A 1 87 ? 3.033 8.938 -1.403 1.00 87.25 87 ILE A O 1
ATOM 708 N N . GLU A 1 88 ? 1.145 10.100 -1.066 1.00 86.12 88 GLU A N 1
ATOM 709 C CA . GLU A 1 88 ? 1.220 10.850 -2.329 1.00 86.12 88 GLU A CA 1
ATOM 710 C C . GLU A 1 88 ? 2.535 11.635 -2.450 1.00 86.12 88 GLU A C 1
ATOM 712 O O . GLU A 1 88 ? 3.177 11.632 -3.499 1.00 86.12 88 GLU A O 1
ATOM 717 N N . ASN A 1 89 ? 2.977 12.297 -1.376 1.00 86.00 89 ASN A N 1
ATOM 718 C CA . ASN A 1 89 ? 4.261 12.998 -1.366 1.00 86.00 89 ASN A CA 1
ATOM 719 C C . ASN A 1 89 ? 5.431 12.024 -1.550 1.00 86.00 89 ASN A C 1
ATOM 721 O O . ASN A 1 89 ? 6.318 12.286 -2.361 1.00 86.00 89 ASN A O 1
ATOM 725 N N . TYR A 1 90 ? 5.413 10.893 -0.840 1.00 84.69 90 TYR A N 1
ATOM 726 C CA . TYR A 1 90 ? 6.437 9.859 -0.962 1.00 84.69 90 TYR A CA 1
ATOM 727 C C . TYR A 1 90 ? 6.537 9.319 -2.393 1.00 84.69 90 TYR A C 1
ATOM 729 O O . TYR A 1 90 ? 7.629 9.261 -2.946 1.00 84.69 90 TYR A O 1
ATOM 737 N N . GLU A 1 91 ? 5.408 8.982 -3.017 1.00 77.38 91 GLU A N 1
ATOM 738 C CA . GLU A 1 91 ? 5.353 8.468 -4.391 1.00 77.38 91 GLU A CA 1
ATOM 739 C C . GLU A 1 91 ? 5.814 9.506 -5.429 1.00 77.38 91 GLU A C 1
ATOM 741 O O . GLU A 1 91 ? 6.364 9.146 -6.470 1.00 77.38 91 GLU A O 1
ATOM 746 N N . ASN A 1 92 ? 5.631 10.801 -5.155 1.00 76.75 92 ASN A N 1
ATOM 747 C CA . ASN A 1 92 ? 6.118 11.875 -6.022 1.00 76.75 92 ASN A CA 1
ATOM 748 C C . ASN A 1 92 ? 7.628 12.130 -5.874 1.00 76.75 92 ASN A C 1
ATOM 750 O O . ASN A 1 92 ? 8.300 12.415 -6.869 1.00 76.75 92 ASN A O 1
ATOM 754 N N . GLU A 1 93 ? 8.157 12.058 -4.650 1.00 75.25 93 GLU A N 1
ATOM 755 C CA . GLU A 1 93 ? 9.579 12.277 -4.345 1.00 75.25 93 GLU A CA 1
ATOM 756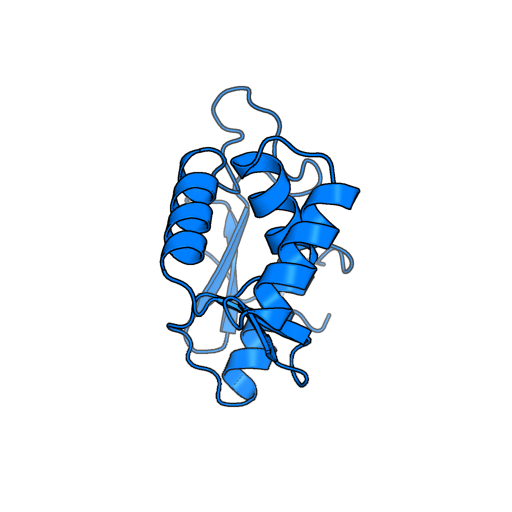 C C . GLU A 1 93 ? 10.445 11.076 -4.726 1.00 75.25 93 GLU A C 1
ATOM 758 O O . GLU A 1 93 ? 11.502 11.222 -5.343 1.00 75.25 93 GLU A O 1
ATOM 763 N N . LEU A 1 94 ? 9.978 9.885 -4.362 1.00 68.25 94 LEU A N 1
ATOM 764 C CA . LEU A 1 94 ? 10.608 8.598 -4.608 1.00 68.25 94 LEU A CA 1
ATOM 765 C C . LEU A 1 94 ? 9.646 7.735 -5.426 1.00 68.25 94 LEU A C 1
ATOM 767 O O . LEU A 1 94 ? 9.144 6.726 -4.924 1.00 68.25 94 LEU A O 1
ATOM 771 N N . PRO A 1 95 ? 9.377 8.113 -6.691 1.00 58.09 95 PRO A N 1
ATOM 772 C CA . PRO A 1 95 ? 8.595 7.266 -7.570 1.00 58.09 95 PRO A CA 1
ATOM 773 C C . PRO A 1 95 ? 9.272 5.906 -7.626 1.00 58.09 95 PRO A C 1
ATOM 775 O O . PRO A 1 95 ? 10.484 5.823 -7.847 1.00 58.09 95 PRO A O 1
ATOM 778 N N . GLU A 1 96 ? 8.476 4.854 -7.427 1.00 53.88 96 GLU A N 1
ATOM 779 C CA . GLU A 1 96 ? 8.949 3.475 -7.278 1.00 53.88 96 GLU A CA 1
ATOM 780 C C . GLU A 1 96 ? 9.900 3.053 -8.421 1.00 53.88 96 GLU A C 1
ATOM 782 O O . GLU A 1 96 ? 10.744 2.186 -8.216 1.00 53.88 96 GLU A O 1
ATOM 787 N N . HIS A 1 97 ? 9.868 3.736 -9.580 1.00 47.53 97 HIS A N 1
ATOM 788 C CA . HIS A 1 97 ? 10.828 3.571 -10.673 1.00 47.53 97 HIS A CA 1
ATOM 789 C C . HIS A 1 97 ? 11.252 4.885 -11.367 1.00 47.53 97 HIS A C 1
ATOM 791 O O . HIS A 1 97 ? 10.506 5.450 -12.165 1.00 47.53 97 HIS A O 1
ATOM 797 N N . ARG A 1 98 ? 12.508 5.323 -11.164 1.00 44.19 98 ARG A N 1
ATOM 798 C CA . ARG A 1 98 ? 13.227 6.281 -12.040 1.00 44.19 98 ARG A CA 1
ATOM 799 C C . ARG A 1 98 ? 14.728 5.968 -12.134 1.00 44.19 98 ARG A C 1
ATOM 801 O O . ARG A 1 98 ? 15.553 6.790 -11.749 1.00 44.19 98 ARG A O 1
ATOM 808 N N . CYS A 1 99 ? 15.127 4.830 -12.703 1.00 44.78 99 CYS A N 1
ATOM 809 C CA . CYS A 1 99 ? 16.564 4.599 -12.967 1.00 44.78 99 CYS A CA 1
ATOM 810 C C . CYS A 1 99 ? 17.056 5.223 -14.295 1.00 44.78 99 CYS A C 1
ATOM 812 O O . CYS A 1 99 ? 18.167 4.962 -14.739 1.00 44.78 99 CYS A O 1
ATOM 814 N N . GLY A 1 100 ? 16.266 6.117 -14.904 1.00 39.16 100 GLY A N 1
ATOM 815 C CA . GLY A 1 100 ? 16.623 6.839 -16.133 1.00 39.16 100 GLY A CA 1
ATOM 816 C C . GLY A 1 100 ? 17.515 8.078 -15.957 1.00 39.16 100 GLY A C 1
ATOM 817 O O . GLY A 1 100 ? 17.859 8.702 -16.955 1.00 39.16 100 GLY A O 1
ATOM 818 N N . PHE A 1 101 ? 17.890 8.462 -14.728 1.00 42.78 101 PHE A N 1
ATOM 819 C CA . PHE A 1 101 ? 18.609 9.725 -14.463 1.00 42.78 101 PHE A CA 1
ATOM 820 C C . PHE A 1 101 ? 19.814 9.593 -13.511 1.00 42.78 101 PHE A C 1
ATOM 822 O O . PHE A 1 101 ? 20.201 10.566 -12.872 1.00 42.78 101 PHE A O 1
ATOM 829 N N . GLY A 1 102 ? 20.415 8.402 -13.395 1.00 42.78 102 GLY A N 1
ATOM 830 C CA . GLY A 1 102 ? 21.590 8.188 -12.532 1.00 42.78 102 GLY A CA 1
ATOM 831 C C . GLY A 1 102 ? 21.285 8.094 -11.031 1.00 42.78 102 GLY A C 1
ATOM 832 O O . GLY A 1 102 ? 22.193 8.247 -10.220 1.00 42.78 102 GLY A O 1
ATOM 833 N N . MET A 1 103 ? 20.026 7.845 -10.657 1.00 45.59 103 MET A N 1
ATOM 834 C CA . MET A 1 103 ? 19.619 7.559 -9.277 1.00 45.59 103 MET A CA 1
ATOM 835 C C . MET A 1 103 ? 19.536 6.046 -9.043 1.00 45.59 103 MET A C 1
ATOM 837 O O . MET A 1 103 ? 19.103 5.307 -9.932 1.00 45.59 103 MET A O 1
ATOM 841 N N . GLU A 1 104 ? 19.946 5.590 -7.856 1.00 48.47 104 GLU A N 1
ATOM 842 C CA . GLU A 1 104 ? 19.831 4.186 -7.453 1.00 48.47 104 GLU A CA 1
ATOM 843 C C . GLU A 1 104 ? 18.360 3.756 -7.460 1.00 48.47 104 GLU A C 1
ATOM 845 O O . GLU A 1 104 ? 17.490 4.428 -6.901 1.00 48.47 104 GLU A O 1
ATOM 850 N N . CYS A 1 105 ? 18.068 2.637 -8.130 1.00 50.91 105 CYS A N 1
ATOM 851 C CA . CYS A 1 105 ? 16.736 2.055 -8.101 1.00 50.91 105 CYS A CA 1
ATOM 852 C C . CYS A 1 105 ? 16.382 1.703 -6.651 1.00 50.91 105 CYS A C 1
ATOM 854 O O . CYS A 1 105 ? 17.185 1.077 -5.957 1.00 50.91 105 CYS A O 1
ATOM 856 N N . LEU A 1 106 ? 15.147 2.005 -6.235 1.00 51.72 106 LEU A N 1
ATOM 857 C CA . LEU A 1 106 ? 14.622 1.577 -4.936 1.00 51.72 106 LEU A CA 1
ATOM 858 C C . LEU A 1 106 ? 14.800 0.062 -4.739 1.00 51.72 106 LEU A C 1
ATOM 860 O O . LEU A 1 106 ? 15.034 -0.377 -3.612 1.00 51.72 106 LEU A O 1
ATOM 864 N N . TRP A 1 107 ? 14.722 -0.692 -5.848 1.00 53.69 107 TRP A N 1
ATOM 865 C CA . TRP A 1 107 ? 14.894 -2.140 -5.951 1.00 53.69 107 TRP A CA 1
ATOM 866 C C . TRP A 1 107 ? 15.854 -2.497 -7.100 1.00 53.69 107 TRP A C 1
ATOM 868 O O . TRP A 1 107 ? 15.424 -2.627 -8.247 1.00 53.69 107 TRP A O 1
ATOM 878 N N . PRO A 1 108 ? 17.160 -2.644 -6.824 1.00 48.12 108 PRO A N 1
ATOM 879 C CA . PRO A 1 108 ? 18.181 -2.874 -7.853 1.00 48.12 108 PRO A CA 1
ATOM 880 C C . PRO A 1 108 ? 18.070 -4.239 -8.552 1.00 48.12 108 PRO A C 1
ATOM 882 O O . PRO A 1 108 ? 18.657 -4.428 -9.612 1.00 48.12 108 PRO A O 1
ATOM 885 N N . GLU A 1 109 ? 17.314 -5.182 -7.982 1.00 51.47 109 GLU A N 1
ATOM 886 C CA . GLU A 1 109 ? 17.105 -6.524 -8.544 1.00 51.47 109 GLU A CA 1
ATOM 887 C C . GLU A 1 109 ? 15.909 -6.615 -9.510 1.00 51.47 109 GLU A C 1
ATOM 889 O O . GLU A 1 109 ? 15.701 -7.651 -10.143 1.00 51.47 109 GLU A O 1
ATOM 894 N N . TRP A 1 110 ? 15.123 -5.542 -9.658 1.00 54.38 110 TRP A N 1
ATOM 895 C CA . TRP A 1 110 ? 14.094 -5.449 -10.694 1.00 54.38 110 TRP A CA 1
ATOM 896 C C . TRP A 1 110 ? 14.692 -4.833 -11.964 1.00 54.38 110 TRP A C 1
ATOM 898 O O . TRP A 1 110 ? 15.453 -3.865 -11.862 1.00 54.38 110 TRP A O 1
ATOM 908 N N . PRO A 1 111 ? 14.342 -5.323 -13.169 1.00 53.72 111 PRO A N 1
ATOM 909 C CA . PRO A 1 111 ? 14.688 -4.618 -14.394 1.00 53.72 111 PRO A CA 1
ATOM 910 C C . PRO A 1 111 ? 14.152 -3.190 -14.289 1.00 53.72 111 PRO A C 1
ATOM 912 O O . PRO A 1 111 ? 12.956 -2.984 -14.078 1.00 53.72 111 PRO A O 1
ATOM 915 N N . CYS A 1 112 ? 15.040 -2.197 -14.368 1.00 53.62 112 CYS A N 1
ATOM 916 C CA . CYS A 1 112 ? 14.636 -0.798 -14.318 1.00 53.62 112 CYS A CA 1
ATOM 917 C C . CYS A 1 112 ? 13.509 -0.546 -15.326 1.00 53.62 112 CYS A C 1
ATOM 919 O O . CYS A 1 112 ? 13.657 -0.859 -16.501 1.00 53.62 112 CYS A O 1
ATOM 921 N N . GLY A 1 113 ? 12.407 0.047 -14.869 1.00 53.38 113 GLY A N 1
ATOM 922 C CA . GLY A 1 113 ? 11.270 0.341 -15.727 1.00 53.38 113 GLY A CA 1
ATOM 923 C C . GLY A 1 113 ? 10.298 -0.823 -15.866 1.00 53.38 113 GLY A C 1
ATOM 924 O O . GLY A 1 113 ? 9.317 -0.659 -16.563 1.00 53.38 113 GLY A O 1
ATOM 925 N N . TRP A 1 114 ? 10.484 -1.972 -15.216 1.00 61.72 114 TRP A N 1
ATOM 926 C CA . TRP A 1 114 ? 9.423 -2.978 -15.172 1.00 61.72 114 TRP A CA 1
ATOM 927 C C . TRP A 1 114 ? 8.180 -2.417 -14.459 1.00 61.72 114 TRP A C 1
ATOM 929 O O . TRP A 1 114 ? 8.283 -1.716 -13.458 1.00 61.72 114 TRP A O 1
ATOM 939 N N . MET A 1 115 ? 7.004 -2.699 -15.005 1.00 66.06 115 MET A N 1
ATOM 940 C CA . MET A 1 115 ? 5.695 -2.256 -14.536 1.00 66.06 115 MET A CA 1
ATOM 941 C C . MET A 1 115 ? 4.821 -3.486 -14.286 1.00 66.06 115 MET A C 1
ATOM 943 O O . MET A 1 115 ? 4.905 -4.483 -15.009 1.00 66.06 115 MET A O 1
ATOM 947 N N . LEU A 1 116 ? 3.970 -3.406 -13.265 1.00 68.00 116 LEU A N 1
ATOM 948 C CA . LEU A 1 116 ? 2.993 -4.429 -12.905 1.00 68.00 116 LEU A CA 1
ATOM 949 C C . LEU A 1 116 ? 1.648 -3.739 -12.666 1.00 68.00 116 LEU A C 1
ATOM 951 O O . LEU A 1 116 ? 1.564 -2.828 -11.847 1.00 68.00 116 LEU A O 1
ATOM 955 N N . GLU A 1 117 ? 0.607 -4.155 -13.378 1.00 67.94 117 GLU A N 1
ATOM 956 C CA . GLU A 1 117 ? -0.737 -3.585 -13.259 1.00 67.94 117 GLU A CA 1
ATOM 957 C C . GLU A 1 117 ? -1.808 -4.683 -13.286 1.00 67.94 117 GLU A C 1
ATOM 959 O O . GLU A 1 117 ? -1.633 -5.740 -13.896 1.00 67.94 117 GLU A O 1
ATOM 964 N N . LEU A 1 118 ? -2.953 -4.423 -12.657 1.00 63.69 118 LEU A N 1
ATOM 965 C CA . LEU A 1 118 ? -4.123 -5.293 -12.747 1.00 63.69 118 LEU A CA 1
ATOM 966 C C . LEU A 1 118 ? -5.094 -4.733 -13.795 1.00 63.69 118 LEU A C 1
ATOM 968 O O . LEU A 1 118 ? -5.677 -3.667 -13.594 1.00 63.69 118 LEU A O 1
ATOM 972 N N . LYS A 1 119 ? -5.324 -5.466 -14.892 1.00 70.31 119 LYS A N 1
ATOM 973 C CA . LYS A 1 119 ? -6.322 -5.113 -15.918 1.00 70.31 119 LYS A CA 1
ATOM 974 C C . LYS A 1 119 ? -7.365 -6.209 -16.054 1.00 70.31 119 LYS A C 1
ATOM 976 O O . LYS A 1 119 ? -7.040 -7.357 -16.336 1.00 70.31 119 LYS A O 1
ATOM 981 N N . SER A 1 120 ? -8.634 -5.852 -15.856 1.00 73.06 120 SER A N 1
ATOM 982 C CA . SER A 1 120 ? -9.774 -6.773 -15.998 1.00 73.06 120 SER A CA 1
ATOM 983 C C . SER A 1 120 ? -9.619 -8.084 -15.205 1.00 73.06 120 SER A C 1
ATOM 985 O O . SER A 1 120 ? -10.015 -9.147 -15.672 1.00 73.06 120 SER A O 1
ATOM 987 N N . GLY A 1 121 ? -9.018 -8.018 -14.010 1.00 65.31 121 GLY A N 1
ATOM 988 C CA . GLY A 1 121 ? -8.784 -9.187 -13.151 1.00 65.31 121 GLY A CA 1
ATOM 989 C C . GLY A 1 121 ? -7.575 -10.048 -13.536 1.00 65.31 121 GLY A C 1
ATOM 990 O O . GLY A 1 121 ? -7.351 -11.078 -12.906 1.00 65.31 121 GLY A O 1
ATOM 991 N N . VAL A 1 122 ? -6.788 -9.632 -14.531 1.00 72.25 122 VAL A N 1
ATOM 992 C CA . VAL A 1 122 ? -5.570 -10.313 -14.980 1.00 72.25 122 VAL A CA 1
ATOM 993 C C . VAL A 1 122 ? -4.360 -9.442 -14.658 1.00 72.25 122 VAL A C 1
ATOM 995 O O . VAL A 1 122 ? -4.365 -8.236 -14.917 1.00 72.25 122 VAL A O 1
ATOM 998 N N . TRP A 1 123 ? -3.323 -10.047 -14.082 1.00 70.50 123 TRP A N 1
ATOM 999 C CA . TRP A 1 123 ? -2.043 -9.375 -13.887 1.00 70.50 123 TRP A CA 1
ATOM 1000 C C . TRP A 1 123 ? -1.360 -9.168 -15.223 1.00 70.50 123 TRP A C 1
ATOM 1002 O O . TRP A 1 123 ? -1.190 -10.117 -15.983 1.00 70.50 123 TRP A O 1
ATOM 1012 N N . MET A 1 124 ? -0.949 -7.937 -15.482 1.00 78.88 124 MET A N 1
ATOM 1013 C CA . MET A 1 124 ? -0.216 -7.538 -16.669 1.00 78.88 124 MET A CA 1
ATOM 1014 C C . MET A 1 124 ? 1.134 -6.981 -16.238 1.00 78.88 124 MET A C 1
ATOM 1016 O O . MET A 1 124 ? 1.215 -6.241 -15.260 1.00 78.88 124 MET A O 1
ATOM 1020 N N . GLY A 1 125 ? 2.199 -7.319 -16.955 1.00 76.94 125 GLY A N 1
ATOM 1021 C CA . GLY A 1 125 ? 3.513 -6.756 -16.679 1.00 76.94 125 GLY A CA 1
ATOM 1022 C C . GLY A 1 125 ? 4.401 -6.690 -17.902 1.00 76.94 125 GLY A C 1
ATOM 1023 O O . GLY A 1 125 ? 4.188 -7.390 -18.894 1.00 76.94 125 GLY A O 1
ATOM 1024 N N . GLY A 1 126 ? 5.384 -5.809 -17.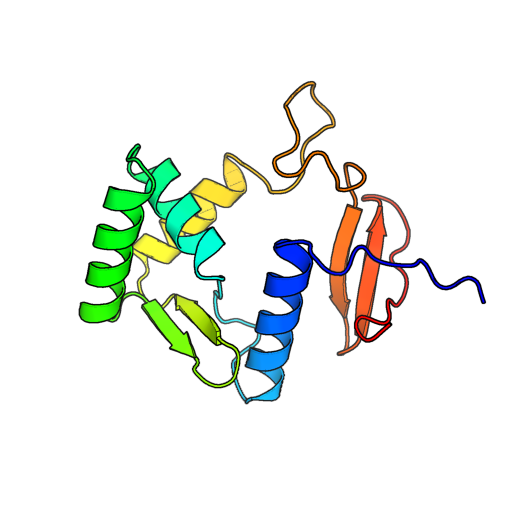832 1.00 72.69 126 GLY A N 1
ATOM 1025 C CA . GLY A 1 126 ? 6.298 -5.517 -18.927 1.00 72.69 126 GLY A CA 1
ATOM 1026 C C . GLY A 1 126 ? 7.142 -4.295 -18.609 1.00 72.69 126 GLY A C 1
ATOM 1027 O O . GLY A 1 126 ? 6.958 -3.669 -17.569 1.00 72.69 126 GLY A O 1
ATOM 1028 N N . MET A 1 127 ? 8.065 -3.944 -19.495 1.00 71.12 127 MET A N 1
ATOM 1029 C CA . MET A 1 127 ? 8.865 -2.734 -19.324 1.00 71.12 127 MET A CA 1
ATOM 1030 C C . MET A 1 127 ? 8.033 -1.478 -19.615 1.00 71.12 127 MET A C 1
ATOM 1032 O O . MET A 1 127 ? 7.084 -1.484 -20.396 1.00 71.12 127 MET A O 1
ATOM 1036 N N . GLN A 1 128 ? 8.404 -0.370 -18.994 1.00 64.56 128 GLN A N 1
ATOM 1037 C CA . GLN A 1 128 ? 7.802 0.936 -19.173 1.00 64.56 128 GLN A CA 1
ATOM 1038 C C . GLN A 1 128 ? 8.035 1.370 -20.618 1.00 64.56 128 GLN A C 1
ATOM 1040 O O . GLN A 1 128 ? 9.168 1.418 -21.089 1.00 64.56 128 GLN A O 1
ATOM 1045 N N . GLY A 1 129 ? 6.947 1.684 -21.320 1.00 69.25 129 GLY A N 1
ATOM 1046 C CA . GLY A 1 129 ? 6.983 1.977 -22.754 1.00 69.25 129 GLY A CA 1
ATOM 1047 C C . GLY A 1 129 ? 6.865 0.743 -23.655 1.00 69.25 129 GLY A C 1
ATOM 1048 O O . GLY A 1 129 ? 6.743 0.911 -24.865 1.00 69.25 129 GLY A O 1
ATOM 1049 N N . GLU A 1 130 ? 6.835 -0.470 -23.095 1.00 76.00 130 GLU A N 1
ATOM 1050 C CA . GLU A 1 130 ? 6.529 -1.704 -23.823 1.00 76.00 130 GLU A CA 1
ATOM 1051 C C . GLU A 1 130 ? 5.079 -2.161 -23.600 1.00 76.00 130 GLU A C 1
ATOM 1053 O O . GLU A 1 130 ? 4.382 -1.734 -22.675 1.00 76.00 130 GLU A O 1
ATOM 1058 N N . GLU A 1 131 ? 4.607 -3.055 -24.472 1.00 79.94 131 GLU A N 1
ATOM 1059 C CA . GLU A 1 131 ? 3.311 -3.710 -24.310 1.00 79.94 131 GLU A CA 1
ATOM 1060 C C . GLU A 1 131 ? 3.348 -4.674 -23.115 1.00 79.94 131 GLU A C 1
ATOM 1062 O O . GLU A 1 131 ? 4.105 -5.650 -23.097 1.00 79.94 131 GLU A O 1
ATOM 1067 N N . MET A 1 132 ? 2.494 -4.420 -22.123 1.00 81.06 132 MET A N 1
ATOM 1068 C CA . MET A 1 132 ? 2.345 -5.297 -20.965 1.00 81.06 132 MET A CA 1
ATOM 1069 C C . MET A 1 132 ? 1.627 -6.592 -21.352 1.00 81.06 132 MET A C 1
ATOM 1071 O O . MET A 1 132 ? 0.640 -6.578 -22.088 1.00 81.06 132 MET A O 1
ATOM 1075 N N . LYS A 1 133 ? 2.106 -7.722 -20.826 1.00 81.19 133 LYS A N 1
ATOM 1076 C CA . LYS A 1 133 ? 1.591 -9.065 -21.125 1.00 81.19 133 LYS A CA 1
ATOM 1077 C C . LYS A 1 133 ? 0.992 -9.718 -19.884 1.00 81.19 133 LYS A C 1
ATOM 1079 O O . LYS A 1 133 ? 1.465 -9.433 -18.784 1.00 81.19 133 LYS A O 1
ATOM 1084 N N . PRO A 1 134 ? 0.011 -10.625 -20.043 1.00 80.88 134 PRO A N 1
ATOM 1085 C CA . PRO A 1 134 ? -0.514 -11.396 -18.927 1.00 80.88 134 PRO A CA 1
ATOM 1086 C C . PRO A 1 134 ? 0.598 -12.164 -18.213 1.00 80.88 134 PRO A C 1
ATOM 1088 O O . PRO A 1 134 ? 1.381 -12.870 -18.852 1.00 80.88 134 PRO A O 1
ATOM 1091 N N . ILE A 1 135 ? 0.636 -12.055 -16.891 1.00 69.88 135 ILE A N 1
ATOM 1092 C CA . ILE A 1 135 ? 1.557 -12.784 -16.023 1.00 69.88 135 ILE A CA 1
ATOM 1093 C C . ILE A 1 135 ? 0.752 -13.719 -15.136 1.00 69.88 135 ILE A C 1
ATOM 1095 O O . ILE A 1 135 ? -0.250 -13.330 -14.538 1.00 69.88 135 ILE A O 1
ATOM 1099 N N . ASN A 1 136 ? 1.215 -14.960 -15.029 1.00 65.44 136 ASN A N 1
ATOM 1100 C CA . ASN A 1 136 ? 0.690 -15.882 -14.041 1.00 65.44 136 ASN A CA 1
ATOM 1101 C C . ASN A 1 136 ? 1.498 -15.716 -12.753 1.00 65.44 136 ASN A C 1
ATOM 1103 O O . ASN A 1 136 ? 2.687 -16.025 -12.735 1.00 65.44 136 ASN A O 1
ATOM 1107 N N . LEU A 1 137 ? 0.857 -15.216 -11.697 1.00 56.59 137 LEU A N 1
ATOM 1108 C CA . LEU A 1 137 ? 1.515 -15.043 -10.405 1.00 56.59 137 LEU A CA 1
ATOM 1109 C C . LEU A 1 137 ? 1.629 -16.350 -9.609 1.00 56.59 137 LEU A C 1
ATOM 1111 O O . LEU A 1 137 ? 2.342 -16.364 -8.612 1.00 56.59 137 LEU A O 1
ATOM 1115 N N . ASP A 1 138 ? 0.966 -17.432 -10.020 1.00 53.94 138 ASP A N 1
ATOM 1116 C CA . ASP A 1 138 ? 0.958 -18.705 -9.287 1.00 53.94 138 ASP A CA 1
ATOM 1117 C C . ASP A 1 138 ? 2.107 -19.664 -9.675 1.00 53.94 138 ASP A C 1
ATOM 1119 O O . ASP A 1 138 ? 2.205 -20.749 -9.097 1.00 53.94 138 ASP A O 1
ATOM 1123 N N . LEU A 1 139 ? 2.977 -19.296 -10.632 1.00 42.44 139 LEU A N 1
ATOM 1124 C CA . LEU A 1 139 ? 4.076 -20.142 -11.140 1.00 42.44 139 LEU A CA 1
ATOM 1125 C C . LEU A 1 139 ? 5.437 -19.877 -10.488 1.00 42.44 139 LEU A C 1
ATOM 1127 O O . LEU A 1 139 ? 5.869 -18.712 -10.374 1.00 42.44 139 LEU A O 1
#

pLDDT: mean 76.32, std 17.37, range [33.44, 96.44]

Secondary structure (DSSP, 8-state):
---PPP-TT-HHHHHHHHHHHHHHTT--TTS-EE-HHHHHHHHHHHHT--HHHHHHHHHHHHHTTSEEEETTTTEEEE--HHHHHHHHHHHHHS-S--GGGSPPPSSTTSPTTEEEEEETTEEEEEETTSPPEE--TT-

Sequence (139 aa):
MSTTIYPKHHPKYDEEKRKLAYVQNGGSPSDQTLTNHMLVRIIGHSAKVDEEEARKMMSKMYQEKAIRLCQKSGIFVVEDKEMKRMIENYENELPEHRCGFGMECLWPEWPCGWMLELKSGVWMGGMQGEEMKPINLDL

Radius of gyration: 15.91 Å; chains: 1; bounding box: 36×33×42 Å

Foldseek 3Di:
DDADDDDLDDPVLLFVQLLLQCVVVVHDNPFDKGAPVVQLVLQCVLVVHDSVVSNVVVVVCCVVVCWDQDPRSRMITGDHPVSVVSVVVCCVVQVQADPPPVDDHPDNPDDGQWDWDQDPNFIWIDGHVDGTDGHDSVD